Protein AF-A0A0W1AES5-F1 (afdb_monomer)

pLDDT: mean 83.88, std 11.51, range [39.47, 94.06]

Organism: NCBI:txid45076

Secondary structure (DSSP, 8-state):
--SS-----------SSHHHHHHHHHHHHTS-HHHHHHHHHHH-TT---THHHH--

Foldseek 3Di:
DPPDPDDACLDDDDDPDPVVVVVVVVVVVPDDPVVVVVVSCVVPVVSHRCVVVVVD

Sequence (56 aa):
MAKYNLHMLVYYEIDELYIEAARREKRFKNWPRQWKLNLIEKINSERCDLYEEICQ

Mean predicted aligned error: 6.26 Å

Radius of gyration: 13.2 Å; Cα contacts (8 Å, |Δi|>4): 25; chains: 1; bounding box: 34×28×26 Å

InterPro domains:
  IPR035901 GIY-YIG endonuclease superfamily [G3DSA:3.40.1440.10] (1-51)

St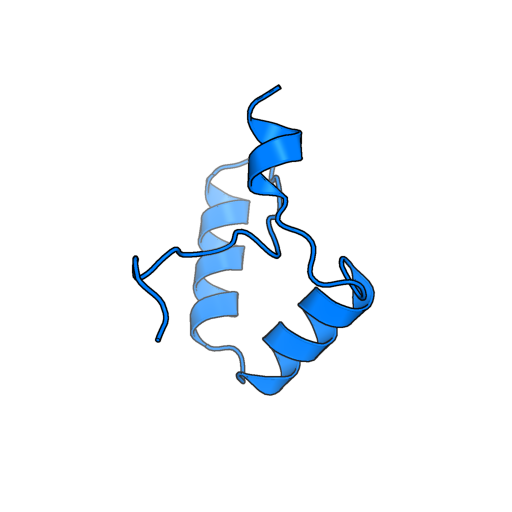ructure (mmCIF, N/CA/C/O backbone):
data_AF-A0A0W1AES5-F1
#
_entry.id   AF-A0A0W1AES5-F1
#
loop_
_atom_site.group_PDB
_atom_site.id
_atom_site.type_symbol
_atom_site.label_atom_id
_atom_site.label_alt_id
_atom_site.label_comp_id
_atom_site.label_asym_id
_atom_site.label_entity_id
_atom_site.label_seq_id
_atom_site.pdbx_PDB_ins_code
_atom_site.Cartn_x
_atom_site.Cartn_y
_atom_site.Cartn_z
_atom_site.occupancy
_atom_site.B_iso_or_equiv
_atom_site.auth_seq_id
_atom_site.auth_comp_id
_atom_site.auth_asym_id
_atom_site.auth_atom_id
_atom_site.pdbx_PDB_model_num
ATOM 1 N N . MET A 1 1 ? -20.876 -5.366 9.730 1.00 39.47 1 MET A N 1
ATOM 2 C CA . MET A 1 1 ? -21.105 -5.793 8.333 1.00 39.47 1 MET A CA 1
ATOM 3 C C . MET A 1 1 ? -20.440 -4.768 7.426 1.00 39.47 1 MET A C 1
ATOM 5 O O . MET A 1 1 ? -20.919 -3.643 7.367 1.00 39.47 1 MET A O 1
ATOM 9 N N . ALA A 1 2 ? -19.302 -5.104 6.812 1.00 53.91 2 ALA A N 1
ATOM 10 C CA . ALA A 1 2 ? -18.670 -4.252 5.806 1.00 53.91 2 ALA A CA 1
ATOM 11 C C . ALA A 1 2 ? -19.541 -4.306 4.543 1.00 53.91 2 ALA A C 1
ATOM 13 O O . ALA A 1 2 ? -19.626 -5.342 3.891 1.00 53.91 2 ALA A O 1
ATOM 14 N N . LYS A 1 3 ? -20.294 -3.233 4.283 1.00 57.50 3 LYS A N 1
ATOM 15 C CA . LYS A 1 3 ? -21.346 -3.190 3.249 1.00 57.50 3 LYS A CA 1
ATOM 16 C C . LYS A 1 3 ? -20.781 -3.153 1.823 1.00 57.50 3 LYS A C 1
ATOM 18 O O . LYS A 1 3 ? -21.484 -3.473 0.876 1.00 57.50 3 LYS A O 1
ATOM 23 N N . TYR A 1 4 ? -19.498 -2.833 1.708 1.00 60.53 4 TYR A N 1
ATOM 24 C CA . TYR A 1 4 ? -18.690 -2.939 0.506 1.00 60.53 4 TYR A CA 1
ATOM 25 C C . TYR A 1 4 ? -17.341 -3.477 0.962 1.00 60.53 4 TYR A C 1
ATOM 27 O O . TYR A 1 4 ? -16.840 -3.065 2.010 1.00 60.53 4 TYR A O 1
ATOM 35 N N . ASN A 1 5 ? -16.771 -4.420 0.222 1.00 59.47 5 ASN A N 1
ATOM 36 C CA . ASN A 1 5 ? -15.454 -4.986 0.495 1.00 59.47 5 ASN A CA 1
ATOM 37 C C . ASN A 1 5 ? -14.370 -3.951 0.116 1.00 59.47 5 ASN A C 1
ATOM 39 O O . ASN A 1 5 ? -13.559 -4.184 -0.774 1.00 59.47 5 ASN A O 1
ATOM 43 N N . LEU A 1 6 ? -14.455 -2.758 0.713 1.00 68.81 6 LEU A N 1
ATOM 44 C CA . LEU A 1 6 ? -13.632 -1.593 0.421 1.00 68.81 6 LEU A CA 1
ATOM 45 C C . LEU A 1 6 ? -12.197 -1.896 0.833 1.00 68.81 6 LEU A C 1
ATOM 47 O O . LEU A 1 6 ? -11.910 -2.212 1.989 1.00 68.81 6 LEU A O 1
ATOM 51 N N . HIS A 1 7 ? -11.306 -1.820 -0.146 1.00 73.88 7 HIS A N 1
ATOM 52 C CA . HIS A 1 7 ? -9.876 -1.887 0.075 1.00 73.88 7 HIS A CA 1
ATOM 53 C C . HIS A 1 7 ? -9.392 -0.477 0.413 1.00 73.88 7 HIS A C 1
ATOM 55 O O . HIS A 1 7 ? -9.398 0.386 -0.455 1.00 73.88 7 HIS A O 1
ATOM 61 N N . MET A 1 8 ? -8.999 -0.255 1.668 1.00 83.69 8 MET A N 1
ATOM 62 C CA . MET A 1 8 ? -8.357 0.991 2.096 1.00 83.69 8 MET A CA 1
ATOM 63 C C . MET A 1 8 ? -6.888 0.998 1.674 1.00 83.69 8 MET A C 1
ATOM 65 O O . MET A 1 8 ? -6.171 0.011 1.903 1.00 83.69 8 MET A O 1
ATOM 69 N N . LEU A 1 9 ? -6.419 2.111 1.114 1.00 87.56 9 LEU A N 1
ATOM 70 C CA . LEU A 1 9 ? -5.012 2.289 0.779 1.00 87.56 9 LEU A CA 1
ATOM 71 C C . LEU A 1 9 ? -4.271 2.827 2.004 1.00 87.56 9 LEU A C 1
ATOM 73 O O . LEU A 1 9 ? -4.215 4.023 2.234 1.00 87.56 9 LEU A O 1
ATOM 77 N N . VAL A 1 10 ? -3.673 1.944 2.801 1.00 88.75 10 VAL A N 1
ATOM 78 C CA . VAL A 1 10 ? -2.969 2.352 4.037 1.00 88.75 10 VAL A CA 1
ATOM 79 C C . VAL A 1 10 ? -1.465 2.573 3.853 1.00 88.75 10 VAL A C 1
ATOM 81 O O . VAL A 1 10 ? -0.804 3.041 4.778 1.00 88.75 10 VAL A O 1
ATOM 84 N N . TYR A 1 11 ? -0.910 2.197 2.695 1.00 88.81 11 TYR A N 1
ATOM 85 C CA . TYR A 1 11 ? 0.513 2.335 2.389 1.00 88.81 11 TYR A CA 1
ATOM 86 C C . TYR A 1 11 ? 0.792 2.333 0.884 1.00 88.81 11 TYR A C 1
ATOM 88 O O . TYR A 1 11 ? 0.276 1.472 0.169 1.00 88.81 11 TYR A O 1
ATOM 96 N N . TYR A 1 12 ? 1.662 3.236 0.429 1.00 88.44 12 TYR A N 1
ATOM 97 C CA . TYR A 1 12 ? 2.233 3.243 -0.916 1.00 88.44 12 TYR A CA 1
ATOM 98 C C . TYR A 1 12 ? 3.691 3.732 -0.877 1.00 88.44 12 TYR A C 1
ATOM 100 O O . TYR A 1 12 ? 4.111 4.395 0.071 1.00 88.44 12 TYR A O 1
ATOM 108 N N . GLU A 1 13 ? 4.467 3.380 -1.901 1.00 87.31 13 GLU A N 1
ATOM 109 C CA . GLU A 1 13 ? 5.820 3.895 -2.146 1.00 87.31 13 GLU A CA 1
ATOM 110 C C . GLU A 1 13 ? 5.857 4.429 -3.586 1.00 87.31 13 GLU A C 1
ATOM 112 O O . GLU A 1 13 ? 5.234 3.839 -4.473 1.00 87.31 13 GLU A O 1
ATOM 117 N N . ILE A 1 14 ? 6.565 5.537 -3.818 1.00 86.88 14 ILE A N 1
ATOM 118 C CA . ILE A 1 14 ? 6.818 6.074 -5.160 1.00 86.88 14 ILE A CA 1
ATOM 119 C C . ILE A 1 14 ? 8.294 5.843 -5.466 1.00 86.88 14 ILE A C 1
ATOM 121 O O . ILE A 1 14 ? 9.158 6.327 -4.739 1.00 86.88 14 ILE A O 1
ATOM 125 N N . ASP A 1 15 ? 8.565 5.131 -6.555 1.00 89.06 15 ASP A N 1
ATOM 126 C CA . ASP A 1 15 ? 9.910 4.929 -7.085 1.00 89.06 15 ASP A CA 1
ATOM 127 C C . ASP A 1 15 ? 10.033 5.629 -8.447 1.00 89.06 15 ASP A C 1
ATOM 129 O O . ASP A 1 15 ? 9.121 5.564 -9.272 1.00 89.06 15 ASP A O 1
ATOM 133 N N . GLU A 1 16 ? 11.177 6.262 -8.715 1.00 89.94 16 GLU A N 1
ATOM 134 C CA . GLU A 1 16 ? 11.430 6.974 -9.982 1.00 89.94 16 GLU A CA 1
ATOM 135 C C . GLU A 1 16 ? 11.550 6.029 -11.188 1.00 89.94 16 GLU A C 1
ATOM 137 O O . GLU A 1 16 ? 11.276 6.402 -12.329 1.00 89.94 16 GLU A O 1
ATOM 142 N N . LEU A 1 17 ? 11.976 4.787 -10.944 1.00 94.06 17 LEU A N 1
ATOM 143 C CA . LEU A 1 17 ? 12.231 3.788 -11.973 1.00 94.06 17 LEU A CA 1
ATOM 144 C C . LEU A 1 17 ? 11.329 2.574 -11.775 1.00 94.06 17 LEU A C 1
ATOM 146 O O . LEU A 1 17 ? 11.335 1.942 -10.719 1.00 94.06 17 LEU A O 1
ATOM 150 N N . TYR A 1 18 ? 10.659 2.144 -12.847 1.00 90.38 18 TYR A N 1
ATOM 151 C CA . TYR A 1 18 ? 9.804 0.947 -12.828 1.00 90.38 18 TYR A CA 1
ATOM 152 C C . TYR A 1 18 ? 10.542 -0.306 -12.307 1.00 90.38 18 TYR A C 1
ATOM 154 O O . TYR A 1 18 ? 9.950 -1.162 -11.650 1.00 90.38 18 TYR A O 1
ATOM 162 N N . ILE A 1 19 ? 11.846 -0.424 -12.586 1.00 94.06 19 ILE A N 1
ATOM 163 C CA . ILE A 1 19 ? 12.664 -1.572 -12.172 1.00 94.06 19 ILE A CA 1
ATOM 164 C C . ILE A 1 19 ? 12.804 -1.625 -10.644 1.00 94.06 19 ILE A C 1
ATOM 166 O O . ILE A 1 19 ? 12.767 -2.715 -10.065 1.00 94.06 19 ILE A O 1
ATOM 170 N N . GLU A 1 20 ? 12.962 -0.471 -9.996 1.00 93.19 20 GLU A N 1
ATOM 171 C CA . GLU A 1 20 ? 13.067 -0.351 -8.539 1.00 93.19 20 GLU A CA 1
ATOM 172 C C . GLU A 1 20 ? 11.741 -0.769 -7.889 1.00 93.19 20 GLU A C 1
ATOM 174 O O . GLU A 1 20 ? 11.743 -1.679 -7.051 1.00 93.19 20 GLU A O 1
ATOM 179 N N . ALA A 1 21 ? 10.618 -0.250 -8.403 1.00 91.62 21 ALA A N 1
ATOM 180 C CA . ALA A 1 21 ? 9.268 -0.632 -7.983 1.00 91.62 21 ALA A CA 1
ATOM 181 C C . ALA A 1 21 ? 9.028 -2.142 -8.126 1.00 91.62 21 ALA A C 1
ATOM 183 O O . ALA A 1 21 ? 8.616 -2.815 -7.180 1.00 91.62 21 ALA A O 1
ATOM 184 N N . ALA A 1 22 ? 9.380 -2.728 -9.275 1.00 91.50 22 ALA A N 1
ATOM 185 C CA . ALA A 1 22 ? 9.212 -4.160 -9.518 1.00 91.50 22 ALA A CA 1
ATOM 186 C C . ALA A 1 22 ? 10.064 -5.023 -8.568 1.00 91.50 22 ALA A C 1
ATOM 188 O O . ALA A 1 22 ? 9.632 -6.087 -8.108 1.00 91.50 22 ALA A O 1
ATOM 189 N N . ARG A 1 23 ? 11.290 -4.588 -8.247 1.00 92.94 23 ARG A N 1
ATOM 190 C CA . ARG A 1 23 ? 12.146 -5.261 -7.255 1.00 92.94 23 ARG A CA 1
ATOM 191 C C . ARG A 1 23 ? 11.557 -5.142 -5.854 1.00 92.94 23 ARG A C 1
ATOM 193 O O . ARG A 1 23 ? 11.558 -6.132 -5.118 1.00 92.94 23 ARG A O 1
ATOM 200 N N . ARG A 1 24 ? 11.061 -3.962 -5.480 1.00 90.50 24 ARG A N 1
ATOM 201 C CA . ARG A 1 24 ? 10.425 -3.700 -4.185 1.00 90.50 24 ARG A CA 1
ATOM 202 C C . ARG A 1 24 ? 9.181 -4.559 -4.009 1.00 90.50 24 ARG A C 1
ATOM 204 O O . ARG A 1 24 ? 9.106 -5.290 -3.024 1.00 90.50 24 ARG A O 1
ATOM 211 N N . GLU A 1 25 ? 8.297 -4.585 -5.001 1.00 90.88 25 GLU A N 1
ATOM 212 C CA . GLU A 1 25 ? 7.084 -5.405 -5.015 1.00 90.88 25 GLU A CA 1
ATOM 213 C C . GLU A 1 25 ? 7.412 -6.897 -4.854 1.00 90.88 25 GLU A C 1
ATOM 215 O O . GLU A 1 25 ? 6.829 -7.583 -4.010 1.00 90.88 25 GLU A O 1
ATOM 220 N N . LYS A 1 26 ? 8.406 -7.409 -5.598 1.00 91.06 26 LYS A N 1
ATOM 221 C CA . LYS A 1 26 ? 8.865 -8.804 -5.469 1.00 91.06 26 LYS A CA 1
ATOM 222 C C . LYS A 1 26 ? 9.362 -9.128 -4.060 1.00 91.06 26 LYS A C 1
ATOM 224 O O . LYS A 1 26 ? 9.042 -10.196 -3.541 1.00 91.06 26 LYS A O 1
ATOM 229 N N . ARG A 1 27 ? 10.114 -8.225 -3.419 1.00 89.94 27 ARG A N 1
ATOM 230 C CA . ARG A 1 27 ? 10.534 -8.398 -2.016 1.00 89.94 27 ARG A CA 1
ATOM 231 C C . ARG A 1 27 ? 9.324 -8.413 -1.085 1.00 89.94 27 ARG A C 1
ATOM 233 O O . ARG A 1 27 ? 9.210 -9.306 -0.251 1.00 89.94 27 ARG A O 1
ATOM 240 N N . PHE A 1 28 ? 8.398 -7.481 -1.283 1.00 88.19 28 PHE A N 1
ATOM 241 C CA . PHE A 1 28 ? 7.203 -7.322 -0.460 1.00 88.19 28 PHE A CA 1
ATOM 242 C C . PHE A 1 28 ? 6.263 -8.532 -0.519 1.00 88.19 28 PHE A C 1
ATOM 244 O O . PHE A 1 28 ? 5.625 -8.878 0.478 1.00 88.19 28 PHE A O 1
ATOM 251 N N . LYS A 1 29 ? 6.184 -9.226 -1.661 1.00 86.81 29 LYS A N 1
ATOM 252 C CA . LYS A 1 29 ? 5.411 -10.475 -1.790 1.00 86.81 29 LYS A CA 1
ATOM 253 C C . LYS A 1 29 ? 5.921 -11.578 -0.860 1.00 86.81 29 LYS A C 1
ATOM 255 O O . LYS A 1 29 ? 5.103 -12.296 -0.296 1.00 86.81 29 LYS A O 1
ATOM 260 N N . ASN A 1 30 ? 7.232 -11.640 -0.628 1.00 90.5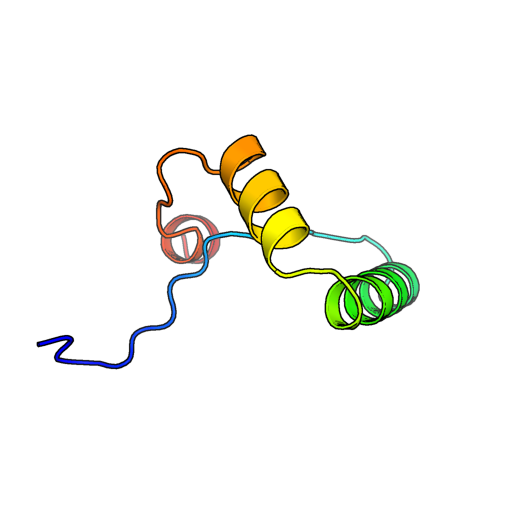0 30 ASN A N 1
ATOM 261 C CA . ASN A 1 30 ? 7.863 -12.627 0.254 1.00 90.50 30 ASN A CA 1
ATOM 262 C C . ASN A 1 30 ? 7.958 -12.178 1.722 1.00 90.50 30 ASN A C 1
ATOM 264 O O . ASN A 1 30 ? 8.459 -12.923 2.562 1.00 90.50 30 ASN A O 1
ATOM 268 N N . TRP A 1 31 ? 7.517 -10.963 2.054 1.00 91.69 31 TRP A N 1
ATOM 269 C CA . TRP A 1 31 ? 7.627 -10.457 3.419 1.00 91.69 31 TRP A CA 1
ATOM 270 C C . TRP A 1 31 ? 6.603 -11.082 4.370 1.00 91.69 31 TRP A C 1
ATOM 272 O O . TRP A 1 31 ? 5.422 -11.196 4.014 1.00 91.69 31 TRP A O 1
ATOM 282 N N . PRO A 1 32 ? 7.012 -11.386 5.618 1.00 92.19 32 PRO A N 1
ATOM 283 C CA . PRO A 1 32 ? 6.084 -11.776 6.667 1.00 92.19 32 PRO A CA 1
ATOM 284 C C . PRO A 1 32 ? 5.027 -10.693 6.879 1.00 92.19 32 PRO A C 1
ATOM 286 O O . PRO A 1 32 ? 5.328 -9.497 6.851 1.00 92.19 32 PRO A O 1
ATOM 289 N N . ARG A 1 33 ? 3.787 -11.099 7.166 1.00 89.50 33 ARG A N 1
ATOM 290 C CA . ARG A 1 33 ? 2.683 -10.163 7.437 1.00 89.50 33 ARG A CA 1
ATOM 291 C C . ARG A 1 33 ? 3.042 -9.139 8.520 1.00 89.50 33 ARG A C 1
ATOM 293 O O . ARG A 1 33 ? 2.724 -7.967 8.362 1.00 89.50 33 ARG A O 1
ATOM 300 N N . GLN A 1 34 ? 3.758 -9.566 9.562 1.00 91.50 34 GLN A N 1
ATOM 301 C CA . GLN A 1 34 ? 4.182 -8.694 10.659 1.00 91.50 34 GLN A CA 1
ATOM 302 C C . GLN A 1 34 ? 5.057 -7.526 10.190 1.00 91.50 34 GLN A C 1
ATOM 304 O O . GLN A 1 34 ? 4.896 -6.409 10.661 1.00 91.50 34 GLN A O 1
ATOM 309 N N . TRP A 1 35 ? 5.947 -7.757 9.224 1.00 90.94 35 TRP A N 1
ATOM 310 C CA . TRP A 1 35 ? 6.797 -6.696 8.684 1.00 90.94 35 TRP A CA 1
ATOM 311 C C . TRP A 1 35 ? 5.985 -5.634 7.951 1.00 90.94 35 TRP A C 1
ATOM 313 O O . TRP A 1 35 ? 6.246 -4.447 8.113 1.00 90.94 35 TRP A O 1
ATOM 323 N N . LYS A 1 36 ? 4.964 -6.056 7.196 1.00 88.31 36 LYS A N 1
ATOM 324 C CA . LYS A 1 36 ? 4.044 -5.135 6.518 1.00 88.31 36 LYS A CA 1
ATOM 325 C C . LYS A 1 36 ? 3.272 -4.297 7.532 1.00 88.31 36 LYS A C 1
ATOM 327 O O . LYS A 1 36 ? 3.176 -3.093 7.358 1.00 88.31 36 LYS A O 1
ATOM 332 N N . LEU A 1 37 ? 2.779 -4.923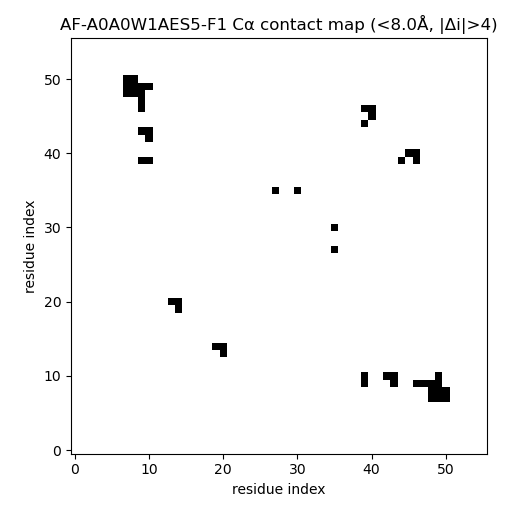 8.603 1.00 89.88 37 LEU A N 1
ATOM 333 C CA . LEU A 1 37 ? 2.071 -4.222 9.677 1.00 89.88 37 LEU A CA 1
ATOM 334 C C . LEU A 1 37 ? 2.971 -3.204 10.375 1.00 89.88 37 LEU A C 1
ATOM 336 O O . LEU A 1 37 ? 2.580 -2.051 10.472 1.00 89.88 37 LEU A O 1
ATOM 340 N N . ASN A 1 38 ? 4.189 -3.593 10.756 1.00 91.00 38 ASN A N 1
ATOM 341 C CA . ASN A 1 38 ? 5.142 -2.685 11.393 1.00 91.00 38 ASN A CA 1
ATOM 342 C C . ASN A 1 38 ? 5.521 -1.514 10.470 1.00 91.00 38 ASN A C 1
ATOM 344 O O . ASN A 1 38 ? 5.754 -0.406 10.944 1.00 91.00 38 ASN A O 1
ATOM 348 N N . LEU A 1 39 ? 5.624 -1.752 9.157 1.00 90.31 39 LEU A N 1
ATOM 349 C CA . LEU A 1 39 ? 5.910 -0.697 8.186 1.00 90.31 39 LEU A CA 1
ATOM 350 C C . LEU A 1 39 ? 4.733 0.273 8.054 1.00 90.31 39 LEU A C 1
ATOM 352 O O . LEU A 1 39 ? 4.941 1.479 8.126 1.00 90.31 39 LEU A O 1
ATOM 356 N N . ILE A 1 40 ? 3.514 -0.258 7.924 1.00 89.19 40 ILE A N 1
ATOM 357 C CA . ILE A 1 40 ? 2.285 0.542 7.910 1.00 89.19 40 ILE A CA 1
ATOM 358 C C . ILE A 1 40 ? 2.183 1.346 9.208 1.00 89.19 40 ILE A C 1
ATOM 360 O O . ILE A 1 40 ? 1.958 2.539 9.148 1.00 89.19 40 ILE A O 1
ATOM 364 N N . GLU A 1 41 ? 2.429 0.747 10.375 1.00 89.75 41 GLU A N 1
ATOM 365 C CA . GLU A 1 41 ? 2.363 1.449 11.665 1.00 89.75 41 GLU A CA 1
ATOM 366 C C . GLU A 1 41 ? 3.407 2.555 11.806 1.00 89.75 41 GLU A C 1
ATOM 368 O O . GLU A 1 41 ? 3.132 3.558 12.454 1.00 89.75 41 GLU A O 1
ATOM 373 N N . LYS A 1 42 ? 4.586 2.410 11.196 1.00 88.81 42 LYS A N 1
ATOM 374 C CA . LYS A 1 42 ? 5.609 3.465 11.188 1.00 88.81 42 LYS A CA 1
ATOM 375 C C . LYS A 1 42 ? 5.245 4.660 10.312 1.00 88.81 42 LYS A C 1
ATOM 377 O O . LYS A 1 42 ? 5.734 5.751 10.576 1.00 88.81 42 LYS A O 1
ATOM 382 N N . ILE A 1 43 ? 4.472 4.440 9.253 1.00 86.88 43 ILE A N 1
ATOM 383 C CA . ILE A 1 43 ? 4.222 5.443 8.206 1.00 86.88 43 ILE A CA 1
ATOM 384 C C . ILE A 1 43 ? 2.822 6.045 8.337 1.00 86.88 43 ILE A C 1
ATOM 38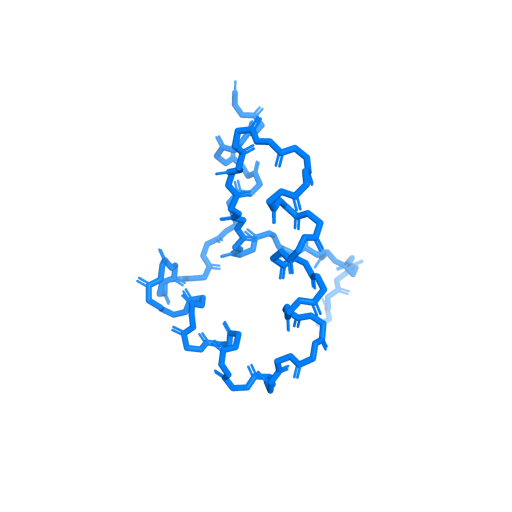6 O O . ILE A 1 43 ? 2.632 7.231 8.117 1.00 86.88 43 ILE A O 1
ATOM 390 N N . ASN A 1 44 ? 1.859 5.231 8.746 1.00 87.81 44 ASN A N 1
ATOM 391 C CA . ASN A 1 44 ? 0.459 5.564 8.929 1.00 87.81 44 ASN A CA 1
ATOM 392 C C . ASN A 1 44 ? -0.055 4.846 10.189 1.00 87.81 44 ASN A C 1
ATOM 394 O O . ASN A 1 44 ? -0.795 3.859 10.125 1.00 87.81 44 ASN A O 1
ATOM 398 N N . SER A 1 45 ? 0.392 5.318 11.357 1.00 85.62 45 SER A N 1
ATOM 399 C CA . SER A 1 45 ? -0.002 4.757 12.658 1.00 85.62 45 SER A CA 1
ATOM 400 C C . SER A 1 45 ? -1.514 4.842 12.893 1.00 85.62 45 SER A C 1
ATOM 402 O O . SER A 1 45 ? -2.090 3.956 13.522 1.00 85.62 45 SER A O 1
ATOM 404 N N . GLU A 1 46 ? -2.155 5.878 12.348 1.00 83.19 46 GLU A N 1
ATOM 405 C CA . GLU A 1 46 ? -3.597 6.124 12.453 1.00 83.19 46 GLU A CA 1
ATOM 406 C C . GLU A 1 46 ? -4.426 5.265 11.482 1.00 83.19 46 GLU A C 1
ATOM 408 O O . GLU A 1 46 ? -5.640 5.155 11.637 1.00 83.19 46 GLU A O 1
ATOM 413 N N . ARG A 1 47 ? -3.772 4.576 10.532 1.00 81.38 47 ARG A N 1
ATOM 414 C CA . ARG A 1 47 ? -4.397 3.744 9.487 1.00 81.38 47 ARG A CA 1
A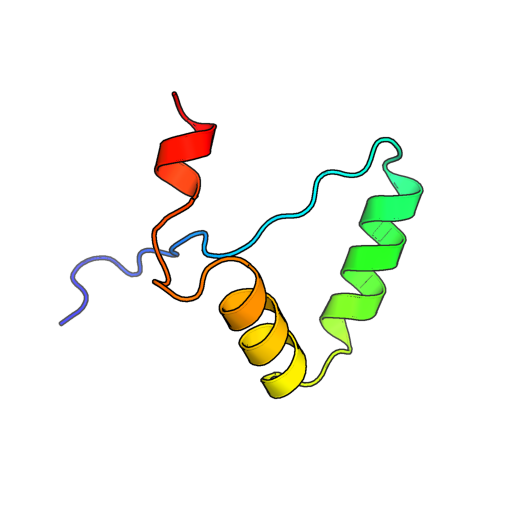TOM 415 C C . ARG A 1 47 ? -5.460 4.498 8.675 1.00 81.38 47 ARG A C 1
ATOM 417 O O . ARG A 1 47 ? -6.484 3.917 8.314 1.00 81.38 47 ARG A O 1
ATOM 424 N N . CYS A 1 48 ? -5.196 5.765 8.369 1.00 84.25 48 CYS A N 1
ATOM 425 C CA . CYS A 1 48 ? -6.037 6.591 7.502 1.00 84.25 48 CYS A CA 1
ATOM 426 C C . CYS A 1 48 ? -5.997 6.09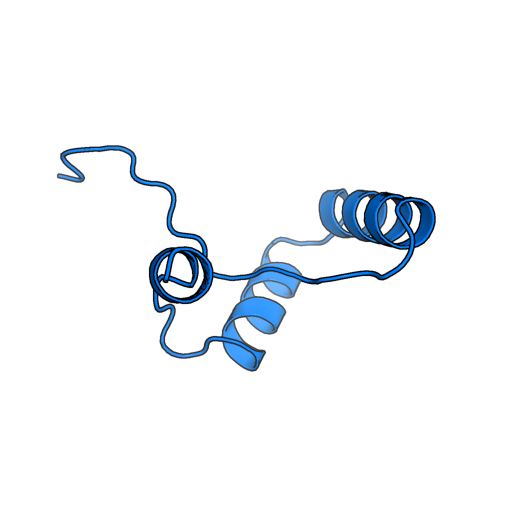4 6.047 1.00 84.25 48 CYS A C 1
ATOM 428 O O . CYS A 1 48 ? -5.026 5.451 5.637 1.00 84.25 48 CYS A O 1
ATOM 430 N N . ASP A 1 49 ? -7.051 6.363 5.272 1.00 86.06 49 ASP A N 1
ATOM 431 C CA . ASP A 1 49 ? -7.078 6.019 3.849 1.00 86.06 49 ASP A CA 1
ATOM 432 C C . ASP A 1 49 ? -6.293 7.059 3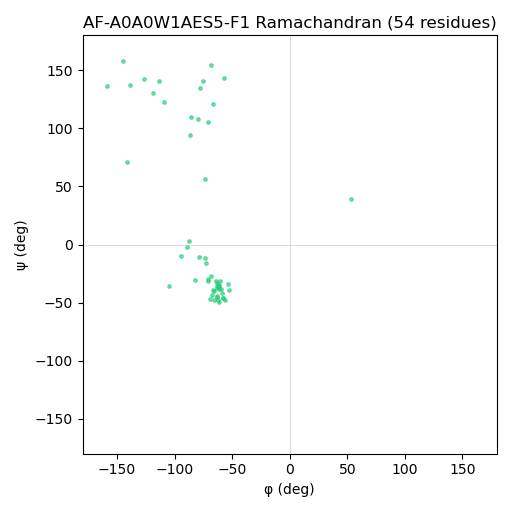.042 1.00 86.06 49 ASP A C 1
ATOM 434 O O . ASP A 1 49 ? -6.727 8.193 2.866 1.00 86.06 49 ASP A O 1
ATOM 438 N N . LEU A 1 50 ? -5.124 6.659 2.547 1.00 85.50 50 LEU A N 1
ATOM 439 C CA . LEU A 1 50 ? -4.244 7.508 1.746 1.00 85.50 50 LEU A CA 1
ATOM 440 C C . LEU A 1 50 ? -4.794 7.718 0.329 1.00 85.50 50 LEU A C 1
ATOM 442 O O . LEU A 1 50 ? -4.275 8.542 -0.418 1.00 85.50 50 LEU A O 1
ATOM 446 N N . TYR A 1 51 ? -5.821 6.965 -0.081 1.00 83.69 51 TYR A N 1
ATOM 447 C CA . TYR A 1 51 ? -6.432 7.144 -1.397 1.00 83.69 51 TYR A CA 1
ATOM 448 C C . TYR A 1 51 ? -7.032 8.545 -1.554 1.00 83.69 51 TYR A C 1
ATOM 450 O O . TYR A 1 51 ? -6.908 9.146 -2.622 1.00 83.69 51 TYR A O 1
ATOM 458 N N . GLU A 1 52 ? -7.638 9.077 -0.488 1.00 78.19 52 GLU A N 1
ATOM 459 C CA . GLU A 1 52 ? -8.205 10.427 -0.486 1.00 78.19 52 GLU A CA 1
ATOM 460 C C . GLU A 1 52 ? -7.126 11.497 -0.689 1.00 78.19 52 GLU A C 1
ATOM 462 O O . GLU A 1 52 ? -7.368 12.463 -1.404 1.00 78.19 52 GLU A O 1
ATOM 467 N N . GLU A 1 53 ? -5.923 11.296 -0.144 1.00 79.25 53 GLU A N 1
ATOM 468 C CA . GLU A 1 53 ? -4.797 12.224 -0.315 1.00 79.25 53 GLU A CA 1
ATOM 469 C C . GLU A 1 53 ? -4.225 12.213 -1.739 1.00 79.25 53 GLU A C 1
ATOM 471 O O . GLU A 1 53 ? -3.737 13.233 -2.215 1.00 79.25 53 GLU A O 1
ATOM 476 N N . ILE A 1 54 ? -4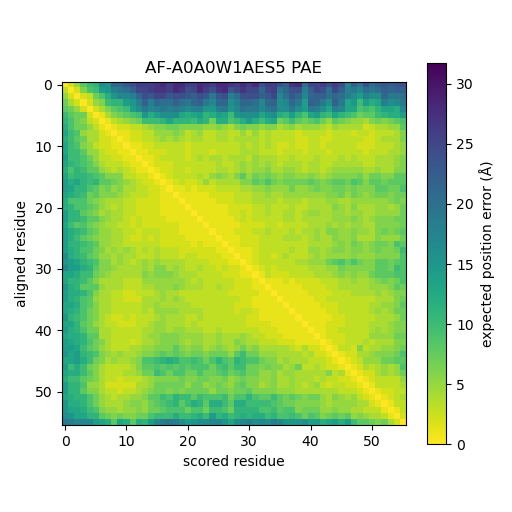.279 11.073 -2.435 1.00 80.88 54 ILE A N 1
ATOM 477 C CA . ILE A 1 54 ? -3.747 10.937 -3.802 1.00 80.88 54 ILE A CA 1
ATOM 478 C C . ILE A 1 54 ? -4.743 11.444 -4.854 1.00 80.88 54 ILE A C 1
ATOM 480 O O . ILE A 1 54 ? -4.332 11.884 -5.924 1.00 80.88 54 ILE A O 1
ATOM 484 N N . CYS A 1 55 ? -6.047 11.332 -4.592 1.00 75.38 55 CYS A N 1
ATOM 485 C CA . CYS A 1 55 ? -7.096 11.688 -5.553 1.00 75.38 55 CYS A CA 1
ATOM 486 C C . CYS A 1 55 ? -7.531 13.163 -5.522 1.00 75.38 55 CYS A C 1
ATOM 488 O O . CYS A 1 55 ? -8.461 13.510 -6.256 1.00 75.38 55 CYS A O 1
ATOM 490 N N . GLN A 1 56 ? -6.909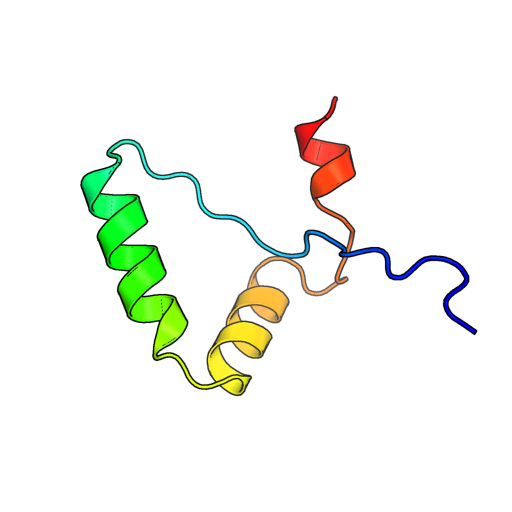 14.005 -4.692 1.00 56.53 56 GLN A N 1
ATOM 491 C CA . GLN A 1 56 ? -7.084 15.463 -4.749 1.00 56.53 56 GLN A CA 1
ATOM 492 C C . GLN A 1 56 ? -6.320 16.088 -5.918 1.00 56.53 56 GLN A C 1
ATOM 494 O O . GLN A 1 56 ? -6.875 17.048 -6.501 1.00 56.53 56 GLN A O 1
#

Solvent-accessible surface area (backbone atoms only — not comparable to full-atom values): 3660 Å² total; per-residue (Å²): 131,79,92,56,93,74,82,72,40,48,75,87,83,89,63,98,44,71,69,58,45,53,54,49,51,59,53,56,73,74,48,57,69,66,58,54,50,55,50,32,47,74,77,31,69,83,62,55,58,48,54,66,72,72,74,110